Protein AF-A0A356ZBQ9-F1 (afdb_monomer_lite)

Sequence (126 aa):
EYMAAAKSANTLTAYRKDWQDFEQFCAVTGLDSLPATPDTLMAYLVALADTHKVSTLERRIASISQAHQAAGLDTPTGDMKVRVLMQGIRREKGTAPDCKAPAVTSDIKAMVSTLMDNLLGIRDRA

Foldseek 3Di:
DVVVVVDDPVLVVLLVVLLVVLCVVCVVVVHDLVVHALVSLLVVCVVCLVPDDLVSNVSSLVSSCVVQVVVVHHRNCVDPVNVVSSVVSCVVVVVDDPDPDDDDPDDPVPPVPPPPPPDDDDDDDD

Secondary structure (DSSP, 8-state):
-HHHHTS-HHHHHHHHHHHHHHHHHHHHHT--STTPPHHHHHHHHHHHHTTS-HHHHHHHHHHHHHHHHHTT---GGGSHHHHHHHHHHHHHHHHS-----------SSSSSSSSS----------

pLDDT: mean 79.57, std 23.45, range [35.22, 98.62]

Structure (mmCIF, N/CA/C/O backbone):
data_AF-A0A356ZBQ9-F1
#
_entry.id   AF-A0A356ZBQ9-F1
#
loop_
_atom_site.group_PDB
_atom_site.id
_atom_site.type_symbol
_atom_site.label_atom_id
_atom_site.label_alt_id
_atom_site.label_comp_id
_atom_site.label_asym_id
_atom_site.label_entity_id
_atom_site.label_seq_id
_atom_site.pdbx_PDB_ins_code
_atom_site.Cartn_x
_atom_site.Cartn_y
_atom_site.Cartn_z
_atom_site.occupancy
_atom_site.B_iso_or_equiv
_atom_site.auth_seq_id
_atom_site.auth_comp_id
_atom_site.auth_asym_id
_atom_site.auth_atom_id
_atom_site.pdbx_PDB_model_num
ATOM 1 N N . GLU A 1 1 ? -5.625 24.590 10.482 1.00 46.56 1 GLU A N 1
ATOM 2 C CA . GLU A 1 1 ? -4.987 25.140 9.261 1.00 46.56 1 GLU A CA 1
ATOM 3 C C . GLU A 1 1 ? -3.520 24.714 9.052 1.00 46.56 1 GLU A C 1
ATOM 5 O O . GLU A 1 1 ? -3.107 24.602 7.909 1.00 46.56 1 GLU A O 1
ATOM 10 N N . TYR A 1 2 ? -2.751 24.334 10.087 1.00 54.00 2 TYR A N 1
ATOM 11 C CA . TYR A 1 2 ? -1.349 23.881 9.925 1.00 54.00 2 TYR A CA 1
ATOM 12 C C . TYR A 1 2 ? -1.149 22.473 9.322 1.00 54.00 2 TYR A C 1
ATOM 14 O O . TYR A 1 2 ? -0.177 22.248 8.607 1.00 54.00 2 TYR A O 1
ATOM 22 N N . MET A 1 3 ? -2.064 21.521 9.552 1.00 54.34 3 MET A N 1
ATOM 23 C CA . MET A 1 3 ? -1.926 20.150 9.020 1.00 54.34 3 MET A CA 1
ATOM 24 C C . MET A 1 3 ? -2.043 20.075 7.489 1.00 54.34 3 MET A C 1
ATOM 26 O O . MET A 1 3 ? -1.383 19.250 6.864 1.00 54.34 3 MET A O 1
ATOM 30 N N . ALA A 1 4 ? -2.840 20.956 6.876 1.00 50.69 4 ALA A N 1
ATOM 31 C CA . ALA A 1 4 ? -2.964 21.046 5.421 1.00 50.69 4 ALA A CA 1
ATOM 32 C C . ALA A 1 4 ? -1.724 21.687 4.769 1.00 50.69 4 ALA A C 1
ATOM 34 O O . ALA A 1 4 ? -1.391 21.353 3.637 1.00 50.69 4 ALA A O 1
ATOM 35 N N . ALA A 1 5 ? -1.008 22.552 5.499 1.00 56.84 5 ALA A N 1
ATOM 36 C CA . ALA A 1 5 ? 0.241 23.173 5.054 1.00 56.84 5 ALA A CA 1
ATOM 37 C C . AL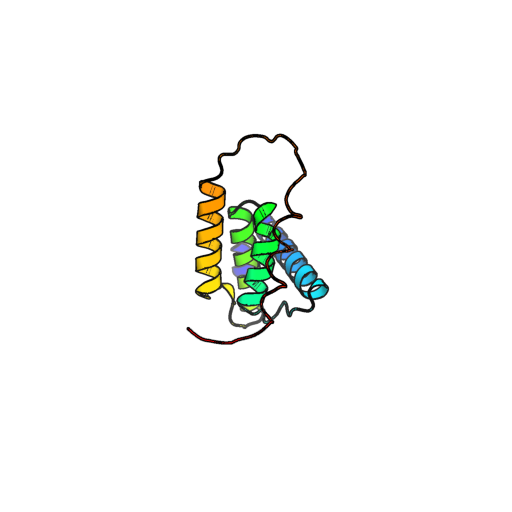A A 1 5 ? 1.466 22.245 5.180 1.00 56.84 5 ALA A C 1
ATOM 39 O O . ALA A 1 5 ? 2.515 22.528 4.608 1.00 56.84 5 ALA A O 1
ATOM 40 N N . ALA A 1 6 ? 1.343 21.123 5.900 1.00 62.94 6 ALA A N 1
ATOM 41 C CA . ALA A 1 6 ? 2.441 20.179 6.113 1.00 62.94 6 ALA A CA 1
ATOM 42 C C . ALA A 1 6 ? 2.813 19.370 4.855 1.00 62.94 6 ALA A C 1
ATOM 44 O O . ALA A 1 6 ? 3.881 18.759 4.812 1.00 62.94 6 ALA A O 1
ATOM 45 N N . LYS A 1 7 ? 1.945 19.329 3.832 1.00 67.19 7 LYS A N 1
ATOM 46 C CA . LYS A 1 7 ? 2.181 18.587 2.586 1.00 67.19 7 LYS A CA 1
ATOM 47 C C . LYS A 1 7 ? 1.830 19.427 1.366 1.00 67.19 7 LYS A C 1
ATOM 49 O O . LYS A 1 7 ? 0.843 20.154 1.362 1.00 67.19 7 LYS A O 1
ATOM 54 N N . SER A 1 8 ? 2.615 19.278 0.299 1.00 80.75 8 SER A N 1
ATOM 55 C CA . SER A 1 8 ? 2.325 19.953 -0.968 1.00 80.75 8 SER A CA 1
ATOM 56 C C . SER A 1 8 ? 1.000 19.462 -1.571 1.00 80.75 8 SER A C 1
ATOM 58 O O . SER A 1 8 ? 0.639 18.288 -1.431 1.00 80.75 8 SER A O 1
ATOM 60 N N . ALA A 1 9 ? 0.302 20.329 -2.310 1.00 78.25 9 ALA A N 1
ATOM 61 C CA . ALA A 1 9 ? -0.928 19.965 -3.021 1.00 78.25 9 ALA A CA 1
ATOM 62 C C . ALA A 1 9 ? -0.720 18.786 -3.992 1.00 78.25 9 ALA A C 1
ATOM 64 O O . ALA A 1 9 ? -1.595 17.930 -4.153 1.00 78.25 9 ALA A O 1
ATOM 65 N N . ASN A 1 10 ? 0.471 18.700 -4.594 1.00 83.69 10 ASN A N 1
ATOM 66 C CA . ASN A 1 10 ? 0.840 17.594 -5.470 1.00 83.69 10 ASN A CA 1
ATOM 67 C C . ASN A 1 10 ? 0.959 16.271 -4.690 1.00 83.69 10 ASN A C 1
ATOM 69 O O . ASN A 1 10 ? 0.446 15.245 -5.128 1.00 83.69 10 ASN A O 1
ATOM 73 N N . THR A 1 11 ? 1.553 16.300 -3.492 1.00 82.69 11 THR A N 1
ATOM 74 C CA . THR A 1 11 ? 1.646 15.128 -2.605 1.00 82.69 11 THR A CA 1
ATOM 75 C C . THR A 1 11 ? 0.265 14.636 -2.179 1.00 82.69 11 THR A C 1
ATOM 77 O O . THR A 1 11 ? 0.002 13.441 -2.253 1.00 82.69 11 THR A O 1
ATOM 80 N N . LEU A 1 12 ? -0.643 15.538 -1.793 1.00 85.88 12 LEU A N 1
ATOM 81 C CA . LEU A 1 12 ? -2.013 15.167 -1.414 1.00 85.88 12 LEU A CA 1
ATOM 82 C C . LEU A 1 12 ? -2.787 14.548 -2.583 1.00 85.88 12 LEU A C 1
ATOM 84 O O . LEU A 1 12 ? -3.494 13.557 -2.413 1.00 85.88 12 LEU A O 1
ATOM 88 N N . THR A 1 13 ? -2.624 15.106 -3.784 1.00 89.44 13 THR A N 1
ATOM 89 C CA . THR A 1 13 ? -3.248 14.571 -5.000 1.00 89.44 13 THR A CA 1
ATOM 90 C C . THR A 1 13 ? -2.720 13.178 -5.325 1.00 89.44 13 THR A C 1
ATOM 92 O O . THR A 1 13 ? -3.500 12.283 -5.648 1.00 89.44 13 THR A O 1
ATOM 95 N N . ALA A 1 14 ? -1.406 12.977 -5.204 1.00 91.56 14 ALA A N 1
ATOM 96 C CA . ALA A 1 14 ? -0.778 11.680 -5.399 1.00 91.56 14 ALA A CA 1
ATOM 97 C C . ALA A 1 14 ? -1.301 10.648 -4.387 1.00 91.56 14 ALA A C 1
ATOM 99 O O . ALA A 1 14 ? -1.674 9.552 -4.784 1.00 91.56 14 ALA A O 1
ATOM 100 N N . TYR A 1 15 ? -1.427 11.028 -3.113 1.00 93.25 15 TYR A N 1
ATOM 101 C CA . TYR A 1 15 ? -1.921 10.137 -2.060 1.00 93.25 15 TYR A CA 1
ATOM 102 C C . TYR A 1 15 ? -3.377 9.735 -2.283 1.00 93.25 15 TYR A C 1
ATOM 104 O O . TYR A 1 15 ? -3.729 8.571 -2.117 1.00 93.25 15 TYR A O 1
ATOM 112 N N . ARG A 1 16 ? -4.220 10.679 -2.719 1.00 93.81 16 ARG A N 1
ATOM 113 C CA . ARG A 1 16 ? -5.613 10.386 -3.072 1.00 93.81 16 ARG A CA 1
ATOM 114 C C . ARG A 1 16 ? -5.704 9.384 -4.222 1.00 93.81 16 ARG A C 1
ATOM 116 O O . ARG A 1 16 ? -6.490 8.449 -4.138 1.00 93.81 16 ARG A O 1
ATOM 123 N N . LYS A 1 17 ? -4.903 9.569 -5.275 1.00 97.06 17 LYS A N 1
ATOM 124 C CA . LYS A 1 17 ? -4.859 8.633 -6.409 1.00 97.06 17 LYS A CA 1
ATOM 125 C C . LYS A 1 17 ? -4.358 7.256 -5.985 1.00 97.06 17 LYS A C 1
ATOM 127 O O . LYS A 1 17 ? -4.928 6.256 -6.400 1.00 97.06 17 LYS A O 1
ATOM 132 N N . ASP A 1 18 ? -3.324 7.210 -5.148 1.00 97.94 18 ASP A N 1
ATOM 133 C CA . ASP A 1 18 ? -2.801 5.949 -4.624 1.00 97.94 18 ASP A CA 1
ATOM 134 C C . ASP A 1 18 ? -3.861 5.195 -3.813 1.00 97.94 18 ASP A C 1
ATOM 136 O O . ASP A 1 18 ? -3.987 3.983 -3.954 1.00 97.94 18 ASP A O 1
ATOM 140 N N . TRP A 1 19 ? -4.620 5.916 -2.981 1.00 97.88 19 TRP A N 1
ATOM 141 C CA . TRP A 1 19 ? -5.696 5.341 -2.179 1.00 97.88 19 TRP A CA 1
ATOM 142 C C . TRP A 1 19 ? -6.827 4.785 -3.047 1.00 97.88 19 TRP A C 1
ATOM 144 O O . TRP A 1 19 ? -7.211 3.637 -2.868 1.00 97.88 19 TRP A O 1
ATOM 154 N N . GLN A 1 20 ? -7.288 5.549 -4.040 1.00 98.25 20 GLN A N 1
ATOM 155 C CA . GLN A 1 20 ? -8.332 5.103 -4.974 1.00 98.25 20 GLN A CA 1
ATOM 156 C C . GLN A 1 20 ? -7.931 3.836 -5.740 1.00 98.25 20 GLN A C 1
ATOM 158 O O . GLN A 1 20 ? -8.743 2.940 -5.949 1.00 98.25 20 GLN A O 1
ATOM 163 N N . ASP A 1 21 ? -6.670 3.751 -6.155 1.00 98.56 21 ASP A N 1
ATOM 164 C CA . ASP A 1 21 ? -6.121 2.574 -6.828 1.00 98.56 21 ASP A CA 1
ATOM 165 C C . ASP A 1 21 ? -6.092 1.348 -5.898 1.00 98.56 21 ASP A C 1
ATOM 167 O O . ASP A 1 21 ? -6.483 0.256 -6.309 1.00 98.56 21 ASP A O 1
ATOM 171 N N . PHE A 1 22 ? -5.726 1.535 -4.626 1.00 98.56 22 PHE A N 1
ATOM 172 C CA . PHE A 1 22 ? -5.787 0.474 -3.622 1.00 98.56 22 PHE A CA 1
ATOM 173 C C . PHE A 1 22 ? -7.226 0.022 -3.326 1.00 98.56 22 PHE A C 1
ATOM 175 O O . PHE A 1 22 ? -7.489 -1.179 -3.280 1.00 98.56 22 PHE A O 1
ATOM 182 N N . GLU A 1 23 ? -8.172 0.955 -3.182 1.00 98.50 23 GLU A N 1
ATOM 183 C CA . GLU A 1 23 ? -9.600 0.646 -3.022 1.00 98.50 23 GLU A CA 1
ATOM 184 C C . GLU A 1 23 ? -10.130 -0.162 -4.206 1.00 98.50 23 GLU A C 1
ATOM 186 O O . GLU A 1 23 ? -10.811 -1.170 -4.019 1.00 98.50 23 GLU A O 1
ATOM 191 N N . GLN A 1 24 ? -9.768 0.234 -5.427 1.00 98.62 24 GLN A N 1
ATOM 192 C CA . GLN A 1 24 ? -10.179 -0.462 -6.639 1.00 98.62 24 GLN A CA 1
ATOM 193 C C . GLN A 1 24 ? -9.606 -1.882 -6.715 1.00 98.62 24 GLN A C 1
ATOM 195 O O . GLN A 1 24 ? -10.319 -2.809 -7.111 1.00 98.62 24 GLN A O 1
ATOM 200 N N . PHE A 1 25 ? -8.339 -2.066 -6.333 1.00 98.38 25 PHE A N 1
ATOM 201 C CA . PHE A 1 25 ? -7.723 -3.388 -6.234 1.00 98.38 25 PHE A CA 1
ATOM 202 C C . PHE A 1 25 ? -8.465 -4.271 -5.224 1.00 98.38 25 PHE A C 1
ATOM 204 O O . PHE A 1 25 ? -8.817 -5.407 -5.542 1.00 98.38 25 PHE A O 1
ATOM 211 N N . CYS A 1 26 ? -8.744 -3.738 -4.034 1.00 98.06 26 CYS A N 1
ATOM 212 C CA . CYS A 1 26 ? -9.459 -4.452 -2.980 1.00 98.06 26 CYS A CA 1
ATOM 213 C C . CYS A 1 26 ? -10.866 -4.859 -3.443 1.00 98.06 26 CYS A C 1
ATOM 215 O O . CYS A 1 26 ? -11.232 -6.027 -3.347 1.00 98.06 26 CYS A O 1
ATOM 217 N N . ALA A 1 27 ? -11.604 -3.943 -4.075 1.00 97.94 27 ALA A N 1
ATOM 218 C CA . ALA A 1 27 ? -12.934 -4.220 -4.611 1.00 97.94 27 ALA A CA 1
ATOM 219 C C . ALA A 1 27 ? -12.935 -5.340 -5.670 1.00 97.94 27 ALA A C 1
ATOM 221 O O . ALA A 1 27 ? -13.807 -6.205 -5.652 1.00 97.94 27 ALA A O 1
ATOM 222 N N . VAL A 1 28 ? -11.952 -5.355 -6.579 1.00 97.88 28 VAL A N 1
ATOM 223 C CA . VAL A 1 28 ? -11.839 -6.386 -7.633 1.00 97.88 28 VAL A CA 1
ATOM 224 C C . VAL A 1 28 ? -11.409 -7.742 -7.076 1.00 97.88 28 VAL A C 1
ATOM 226 O O . VAL A 1 28 ? -11.787 -8.776 -7.620 1.00 97.88 28 VAL A O 1
ATOM 229 N N . THR A 1 29 ? -10.628 -7.750 -5.998 1.00 95.31 29 THR A N 1
ATOM 230 C CA . THR A 1 29 ? -10.116 -8.977 -5.366 1.00 95.31 29 THR A CA 1
ATOM 231 C C . THR A 1 29 ? -11.000 -9.493 -4.229 1.00 95.31 29 THR A C 1
ATOM 233 O O . THR A 1 29 ? -10.723 -10.563 -3.691 1.00 95.31 29 THR A O 1
ATOM 236 N N . GLY A 1 30 ? -12.074 -8.774 -3.883 1.00 96.25 30 GLY A N 1
ATOM 237 C CA . GLY A 1 30 ? -12.969 -9.129 -2.781 1.00 96.25 30 GLY A CA 1
ATOM 238 C C . GLY A 1 30 ? -12.326 -8.972 -1.401 1.00 96.25 30 GLY A C 1
ATOM 239 O O . GLY A 1 30 ? -12.657 -9.723 -0.487 1.00 96.25 30 GLY A O 1
ATOM 240 N N . LEU A 1 31 ? -11.382 -8.039 -1.262 1.00 96.56 31 LEU A N 1
ATOM 241 C CA . LEU A 1 31 ? -10.685 -7.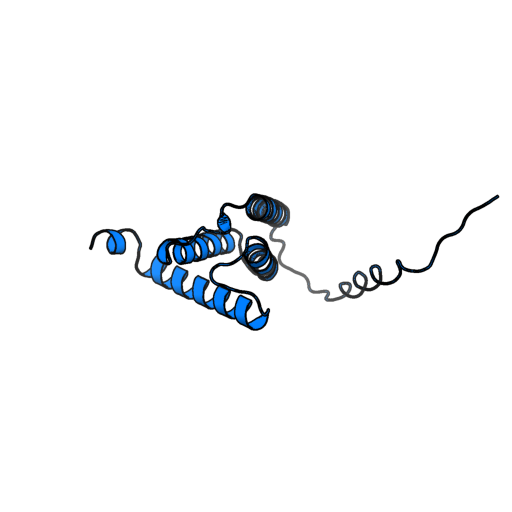730 -0.015 1.00 96.56 31 LEU A CA 1
ATOM 242 C C . LEU A 1 31 ? -11.175 -6.397 0.561 1.00 96.56 31 LEU A C 1
ATOM 244 O O . LEU A 1 31 ? -11.635 -5.523 -0.173 1.00 96.56 31 LEU A O 1
ATOM 248 N N . ASP A 1 32 ? -11.012 -6.214 1.869 1.00 97.38 32 ASP A N 1
ATOM 249 C CA . ASP A 1 32 ? -11.310 -4.945 2.531 1.00 97.38 32 ASP A CA 1
ATOM 250 C C . ASP A 1 32 ? -10.134 -3.970 2.410 1.00 97.38 32 ASP A C 1
ATOM 252 O O . ASP A 1 32 ? -8.995 -4.288 2.770 1.00 97.38 32 ASP A O 1
ATOM 256 N N . SER A 1 33 ? -10.410 -2.756 1.926 1.00 96.94 33 SER A N 1
ATOM 257 C CA . SER A 1 33 ? -9.424 -1.670 1.875 1.00 96.94 33 SER A CA 1
ATOM 258 C C . SER A 1 33 ? -9.266 -0.955 3.219 1.00 96.94 33 SER A C 1
ATOM 260 O O . SER A 1 33 ? -8.210 -0.375 3.480 1.00 96.94 33 SER A O 1
ATOM 262 N N . LEU A 1 34 ? -10.291 -0.988 4.078 1.00 97.25 34 LEU A N 1
ATOM 263 C CA . LEU A 1 34 ? -10.294 -0.318 5.375 1.00 97.25 34 LEU A CA 1
ATOM 264 C C . LEU A 1 34 ? -11.244 -1.017 6.376 1.00 97.25 34 LEU A C 1
ATOM 266 O O . LEU A 1 34 ? -12.457 -0.964 6.176 1.00 97.25 34 LEU A O 1
ATOM 270 N N . PRO A 1 35 ? -10.733 -1.605 7.476 1.00 97.19 35 PRO A N 1
ATOM 271 C CA . PRO A 1 35 ? -9.317 -1.837 7.760 1.00 97.19 35 PRO A CA 1
ATOM 272 C C . PRO A 1 35 ? -8.735 -2.906 6.825 1.00 97.19 35 PRO A C 1
ATOM 274 O O . PRO A 1 35 ? -9.252 -4.016 6.736 1.00 97.19 35 PRO A O 1
ATOM 277 N N . ALA A 1 36 ? -7.626 -2.593 6.159 1.00 97.62 36 ALA A N 1
ATOM 278 C CA . ALA A 1 36 ? -6.880 -3.584 5.399 1.00 97.62 36 ALA A CA 1
ATOM 279 C C . ALA A 1 36 ? -6.019 -4.447 6.327 1.00 97.62 36 ALA A C 1
ATOM 281 O O . ALA A 1 36 ? -5.402 -3.963 7.279 1.00 97.62 36 ALA A O 1
ATOM 282 N N . THR A 1 37 ? -5.911 -5.733 5.998 1.00 97.81 37 THR A N 1
ATOM 283 C CA . THR A 1 37 ? -4.974 -6.639 6.670 1.00 97.81 37 THR A CA 1
ATOM 284 C C . THR A 1 37 ? -3.551 -6.472 6.115 1.00 97.81 37 THR A C 1
ATOM 286 O O . THR A 1 37 ? -3.377 -6.014 4.977 1.00 97.81 37 THR A O 1
ATOM 289 N N . PRO A 1 38 ? -2.506 -6.881 6.860 1.00 97.75 38 PRO A N 1
ATOM 290 C CA . PRO A 1 38 ? -1.152 -6.968 6.314 1.00 97.75 38 PRO A CA 1
ATOM 291 C C . PRO A 1 38 ? -1.078 -7.812 5.037 1.00 97.75 38 PRO A C 1
ATOM 293 O O . PRO A 1 38 ? -0.384 -7.434 4.095 1.00 97.75 38 PRO A O 1
ATOM 296 N N . ASP A 1 39 ? -1.826 -8.916 4.971 1.00 96.81 39 ASP A N 1
ATOM 297 C CA . ASP A 1 39 ? -1.865 -9.799 3.804 1.00 96.81 39 ASP A CA 1
ATOM 298 C C . ASP A 1 39 ? -2.537 -9.123 2.587 1.00 96.81 39 ASP A C 1
ATOM 300 O O . ASP A 1 39 ? -2.016 -9.228 1.475 1.00 96.81 39 ASP A O 1
ATOM 304 N N . THR A 1 40 ? -3.591 -8.318 2.790 1.00 98.00 40 THR A N 1
ATOM 305 C CA . THR A 1 40 ? -4.200 -7.473 1.738 1.00 98.00 40 THR A CA 1
ATOM 306 C C . THR A 1 40 ? -3.188 -6.482 1.159 1.00 98.00 40 THR A C 1
ATOM 308 O O . THR A 1 40 ? -3.043 -6.363 -0.060 1.00 98.00 40 THR A O 1
ATOM 311 N N . LEU A 1 41 ? -2.450 -5.783 2.029 1.00 98.31 41 LEU A N 1
ATOM 312 C CA . LEU A 1 41 ? -1.424 -4.834 1.598 1.00 98.31 41 LEU A CA 1
ATOM 313 C C . LEU A 1 41 ? -0.296 -5.538 0.831 1.00 98.31 41 LEU A C 1
ATOM 315 O O . LEU A 1 41 ? 0.166 -5.028 -0.187 1.00 98.31 41 LEU A O 1
ATOM 319 N N . MET A 1 42 ? 0.147 -6.709 1.287 1.00 98.25 42 MET A N 1
ATOM 320 C CA . MET A 1 42 ? 1.174 -7.478 0.584 1.00 98.25 42 MET A CA 1
ATOM 321 C C . MET A 1 42 ? 0.719 -7.924 -0.804 1.00 98.25 42 MET A C 1
ATOM 323 O O . MET A 1 42 ? 1.473 -7.742 -1.757 1.00 98.25 42 MET A O 1
ATOM 327 N N . ALA A 1 43 ? -0.502 -8.453 -0.935 1.00 97.62 43 ALA A N 1
ATOM 328 C CA . ALA A 1 43 ? -1.054 -8.864 -2.227 1.00 97.62 43 ALA A CA 1
ATOM 329 C C . ALA A 1 43 ? -1.054 -7.701 -3.231 1.00 97.62 43 ALA A C 1
ATOM 331 O O . ALA A 1 43 ? -0.631 -7.854 -4.378 1.00 97.62 43 ALA A O 1
ATOM 332 N N . TYR A 1 44 ? -1.439 -6.514 -2.765 1.00 98.44 44 TYR A N 1
ATOM 333 C CA . TYR A 1 44 ? -1.398 -5.296 -3.560 1.00 98.44 44 TYR A CA 1
ATOM 334 C C . TYR A 1 44 ? 0.026 -4.895 -3.977 1.00 98.44 44 TYR A C 1
ATOM 336 O O . TYR A 1 44 ? 0.279 -4.597 -5.144 1.00 98.44 44 TYR A O 1
ATOM 344 N N . LEU A 1 45 ? 0.986 -4.917 -3.047 1.00 97.75 45 LEU A N 1
ATOM 345 C CA . LEU A 1 45 ? 2.379 -4.567 -3.344 1.00 97.75 45 LEU A CA 1
ATOM 346 C C . LEU A 1 45 ? 3.028 -5.546 -4.325 1.00 97.75 45 LEU A C 1
ATOM 348 O O . LEU A 1 45 ? 3.777 -5.105 -5.193 1.00 97.75 45 LEU A O 1
ATOM 352 N N . VAL A 1 46 ? 2.721 -6.841 -4.212 1.00 96.69 46 VAL A N 1
ATOM 353 C CA . VAL A 1 46 ? 3.176 -7.872 -5.156 1.00 96.69 46 VAL A CA 1
ATOM 354 C C . VAL A 1 46 ? 2.606 -7.611 -6.548 1.00 96.69 46 VAL A C 1
ATOM 356 O O . VAL A 1 46 ? 3.369 -7.581 -7.507 1.00 96.69 46 VAL A O 1
ATOM 359 N N . ALA A 1 47 ? 1.305 -7.324 -6.668 1.00 96.75 47 ALA A N 1
ATOM 360 C CA . ALA A 1 47 ? 0.670 -7.038 -7.960 1.00 96.75 47 ALA A CA 1
ATOM 361 C C . ALA A 1 47 ? 1.281 -5.822 -8.686 1.00 96.75 47 ALA A C 1
ATOM 363 O O . ALA A 1 47 ? 1.267 -5.743 -9.915 1.00 96.75 47 ALA A O 1
ATOM 364 N N . LEU A 1 48 ? 1.831 -4.867 -7.933 1.00 95.88 48 LEU A N 1
ATOM 365 C CA . LEU A 1 48 ? 2.495 -3.687 -8.483 1.00 95.88 48 LEU A CA 1
ATOM 366 C C . LEU A 1 48 ? 4.008 -3.851 -8.649 1.00 95.88 48 LEU A C 1
ATOM 368 O O . LEU A 1 48 ? 4.624 -3.018 -9.322 1.00 95.88 48 LEU A O 1
ATOM 372 N N . ALA A 1 49 ? 4.610 -4.871 -8.032 1.00 93.94 49 ALA A N 1
ATOM 373 C CA . ALA A 1 49 ? 6.055 -4.998 -7.926 1.00 93.94 49 ALA A CA 1
ATOM 374 C C . ALA A 1 49 ? 6.706 -5.011 -9.308 1.00 93.94 49 ALA A C 1
ATOM 376 O O . ALA A 1 49 ? 7.596 -4.206 -9.534 1.00 93.94 49 ALA A O 1
ATOM 377 N N . ASP A 1 50 ? 6.229 -5.794 -10.270 1.00 89.44 50 ASP A N 1
ATOM 378 C CA . ASP A 1 50 ? 6.859 -5.881 -11.597 1.00 89.44 50 ASP A CA 1
ATOM 379 C C . ASP A 1 50 ? 6.809 -4.571 -12.394 1.00 89.44 50 ASP A C 1
ATOM 381 O O . ASP A 1 50 ? 7.757 -4.214 -13.093 1.00 89.44 50 ASP A O 1
ATOM 385 N N . THR A 1 51 ? 5.731 -3.803 -12.249 1.00 93.12 51 THR A N 1
ATOM 386 C CA . THR A 1 51 ? 5.445 -2.646 -13.112 1.00 93.12 51 THR A CA 1
ATOM 387 C C . THR A 1 51 ? 5.874 -1.308 -12.516 1.00 93.12 51 THR A C 1
ATOM 389 O O . THR A 1 51 ? 6.012 -0.322 -13.242 1.00 93.12 51 THR A O 1
ATOM 392 N N . HIS A 1 52 ? 6.108 -1.245 -11.203 1.00 94.50 52 HIS A N 1
ATOM 393 C CA . HIS A 1 52 ? 6.403 0.002 -10.504 1.00 94.50 52 HIS A CA 1
ATOM 394 C C . HIS A 1 52 ? 7.815 0.039 -9.910 1.00 94.50 52 HIS A C 1
ATOM 396 O O . HIS A 1 52 ? 8.436 -0.967 -9.560 1.00 94.50 52 HIS A O 1
ATOM 402 N N . LYS A 1 53 ? 8.345 1.259 -9.771 1.00 95.12 53 LYS A N 1
ATOM 403 C CA . LYS A 1 53 ? 9.598 1.510 -9.049 1.00 95.12 53 LYS A CA 1
ATOM 404 C C . LYS A 1 53 ? 9.375 1.356 -7.545 1.00 95.12 53 LYS A C 1
ATOM 406 O O . LYS A 1 53 ? 8.310 1.716 -7.045 1.00 95.12 53 LYS A O 1
ATOM 411 N N . VAL A 1 54 ? 10.417 0.947 -6.815 1.00 95.56 54 VAL A N 1
ATOM 412 C CA . VAL A 1 54 ? 10.399 0.833 -5.339 1.00 95.56 54 VAL A CA 1
ATOM 413 C C . VAL A 1 54 ? 9.872 2.109 -4.678 1.00 95.56 54 VAL A C 1
ATOM 415 O O . VAL A 1 54 ? 8.990 2.037 -3.830 1.00 95.56 54 VAL A O 1
ATOM 418 N N . SER A 1 55 ? 10.332 3.280 -5.124 1.00 95.06 55 SER A N 1
ATOM 419 C CA . SER A 1 55 ? 9.893 4.576 -4.589 1.00 95.06 55 SER A CA 1
ATOM 420 C C . SER A 1 55 ? 8.394 4.841 -4.768 1.00 95.06 55 SER A C 1
ATOM 422 O O . SER A 1 55 ? 7.787 5.569 -3.985 1.00 95.06 55 SER A O 1
ATOM 424 N N . THR A 1 56 ? 7.767 4.245 -5.786 1.00 95.56 56 THR A N 1
ATOM 425 C CA . THR A 1 56 ? 6.313 4.338 -5.967 1.00 95.56 56 THR A CA 1
ATOM 426 C C . THR A 1 56 ? 5.578 3.442 -4.981 1.00 95.56 56 THR A C 1
ATOM 428 O O . THR A 1 56 ? 4.589 3.882 -4.401 1.00 95.56 56 THR A O 1
ATOM 431 N N . LEU A 1 57 ? 6.084 2.231 -4.736 1.00 97.19 57 LEU A N 1
ATOM 432 C CA . LEU A 1 57 ? 5.526 1.327 -3.729 1.00 97.19 57 LEU A CA 1
ATOM 433 C C . LEU A 1 57 ? 5.609 1.943 -2.328 1.00 97.19 57 LEU A C 1
ATOM 435 O O . LEU A 1 57 ? 4.618 1.962 -1.608 1.00 97.19 57 LEU A O 1
ATOM 439 N N . GLU A 1 58 ? 6.749 2.535 -1.965 1.00 96.69 58 GLU A N 1
ATOM 440 C CA . GLU A 1 58 ? 6.923 3.230 -0.681 1.00 96.69 58 GLU A CA 1
ATOM 441 C C . GLU A 1 58 ? 5.937 4.388 -0.505 1.00 96.69 58 GLU A C 1
ATOM 443 O O . GLU A 1 58 ? 5.342 4.548 0.563 1.00 96.69 58 GLU A O 1
ATOM 448 N N . ARG A 1 59 ? 5.717 5.177 -1.564 1.00 96.44 59 ARG A N 1
ATOM 449 C CA . ARG A 1 59 ? 4.721 6.250 -1.547 1.00 96.44 59 ARG A CA 1
ATOM 450 C C . ARG A 1 59 ? 3.306 5.698 -1.362 1.00 96.44 59 ARG A C 1
ATOM 452 O O . ARG A 1 59 ? 2.585 6.217 -0.518 1.00 96.44 59 ARG A O 1
ATOM 459 N N . ARG A 1 60 ? 2.934 4.628 -2.072 1.00 98.00 60 ARG A N 1
ATOM 460 C CA . ARG A 1 60 ? 1.627 3.966 -1.913 1.00 98.00 60 ARG A CA 1
ATOM 461 C C . ARG A 1 60 ? 1.431 3.415 -0.492 1.00 98.00 60 ARG A C 1
ATOM 463 O O . ARG A 1 60 ? 0.372 3.630 0.088 1.00 98.00 60 ARG A O 1
ATOM 470 N N . ILE A 1 61 ? 2.461 2.813 0.115 1.00 98.06 61 ILE A N 1
ATOM 471 C CA . ILE A 1 61 ? 2.448 2.393 1.532 1.00 98.06 61 ILE A CA 1
ATOM 472 C C . ILE A 1 61 ? 2.158 3.592 2.444 1.00 98.06 61 ILE A C 1
ATOM 474 O O . ILE A 1 61 ? 1.300 3.512 3.322 1.00 98.06 61 ILE A O 1
ATOM 478 N N . ALA A 1 62 ? 2.833 4.725 2.229 1.00 96.44 62 ALA A N 1
ATOM 479 C CA . ALA A 1 62 ? 2.595 5.931 3.019 1.00 96.44 62 ALA A CA 1
ATOM 480 C C . ALA A 1 62 ? 1.165 6.479 2.848 1.00 96.44 62 ALA A C 1
ATOM 482 O O . ALA A 1 62 ? 0.572 6.937 3.826 1.00 96.44 62 ALA A O 1
ATOM 483 N N . SER A 1 63 ? 0.607 6.414 1.636 1.00 96.88 63 SER A N 1
ATOM 484 C CA . SER A 1 63 ? -0.778 6.798 1.339 1.00 96.88 63 SER A CA 1
ATOM 485 C C . SER A 1 63 ? -1.785 5.915 2.086 1.00 96.88 63 SER A C 1
ATOM 487 O O . SER A 1 63 ? -2.681 6.440 2.743 1.00 96.88 63 SER A O 1
ATOM 489 N N . ILE A 1 64 ? -1.587 4.592 2.078 1.00 97.81 64 ILE A N 1
ATOM 490 C CA . ILE A 1 64 ? -2.442 3.619 2.785 1.00 97.81 64 ILE A CA 1
ATOM 491 C C . ILE A 1 64 ? -2.358 3.805 4.302 1.00 97.81 64 ILE A C 1
ATOM 493 O O . ILE A 1 64 ? -3.385 3.811 4.982 1.00 97.81 64 ILE A O 1
ATOM 497 N N . SER A 1 65 ? -1.151 4.019 4.832 1.00 97.38 65 SER A N 1
ATOM 498 C CA . SER A 1 65 ? -0.952 4.306 6.256 1.00 97.38 65 SER A CA 1
ATOM 499 C C . SER A 1 65 ? -1.685 5.576 6.680 1.00 97.38 65 SER A C 1
ATOM 501 O O . SER A 1 65 ? -2.396 5.581 7.681 1.00 97.38 65 SER A O 1
ATOM 503 N N . GLN A 1 66 ? -1.578 6.640 5.875 1.00 95.00 66 GLN A N 1
ATOM 504 C CA . GLN A 1 66 ? -2.279 7.892 6.141 1.00 95.00 66 GLN A CA 1
ATOM 505 C C . GLN A 1 66 ? -3.803 7.722 6.106 1.00 95.00 66 GLN A C 1
ATOM 507 O O . GLN A 1 66 ? -4.478 8.329 6.932 1.00 95.00 66 GLN A O 1
ATOM 512 N N . ALA A 1 67 ? -4.346 6.912 5.195 1.00 96.25 67 ALA A N 1
ATOM 513 C CA . ALA A 1 67 ? -5.782 6.648 5.139 1.00 96.25 67 ALA A CA 1
ATOM 514 C C . ALA A 1 67 ? -6.290 5.934 6.406 1.00 96.25 67 ALA A C 1
ATOM 516 O O . ALA A 1 67 ? -7.274 6.374 6.994 1.00 96.25 67 ALA A O 1
ATOM 517 N N . HIS A 1 68 ? -5.573 4.909 6.884 1.00 97.75 68 HIS A N 1
ATOM 518 C CA . HIS A 1 68 ? -5.915 4.208 8.130 1.00 97.75 68 HIS A CA 1
ATOM 519 C C . HIS A 1 68 ? -5.844 5.143 9.340 1.00 97.75 68 HIS A C 1
ATOM 521 O O . HIS A 1 68 ? -6.799 5.247 10.106 1.00 97.75 68 HIS A O 1
ATOM 527 N N . GLN A 1 69 ? -4.754 5.905 9.457 1.00 95.88 69 GLN A N 1
ATOM 528 C CA . GLN A 1 69 ? -4.578 6.873 10.539 1.00 95.88 69 GLN A CA 1
ATOM 529 C C . GLN A 1 69 ? -5.654 7.967 10.523 1.00 95.88 69 GLN A C 1
ATOM 531 O O . GLN A 1 69 ? -6.155 8.348 11.578 1.00 95.88 69 GLN A O 1
ATOM 536 N N . ALA A 1 70 ? -6.039 8.459 9.341 1.00 93.00 70 ALA A N 1
ATOM 537 C CA . ALA A 1 70 ? -7.107 9.447 9.197 1.00 93.00 70 ALA A CA 1
ATOM 538 C C . ALA A 1 70 ? -8.486 8.893 9.596 1.00 93.00 70 ALA A C 1
ATOM 540 O O . ALA A 1 70 ? -9.334 9.656 10.050 1.00 93.00 70 ALA A O 1
ATOM 541 N N . ALA A 1 71 ? -8.690 7.580 9.467 1.00 94.75 71 ALA A N 1
ATOM 542 C CA . ALA A 1 71 ? -9.880 6.877 9.940 1.00 94.75 71 ALA A CA 1
ATOM 543 C C . ALA A 1 71 ? -9.811 6.473 11.428 1.00 94.75 71 ALA A C 1
ATOM 545 O O . ALA A 1 71 ? -10.757 5.880 11.938 1.00 94.75 71 ALA A O 1
ATOM 546 N N . GLY A 1 72 ? -8.712 6.778 12.132 1.00 96.12 72 GLY A N 1
ATOM 547 C CA . GLY A 1 72 ? -8.510 6.375 13.527 1.00 96.12 72 GLY A CA 1
ATOM 548 C C . GLY A 1 72 ? -8.236 4.878 13.708 1.00 96.12 72 GLY A C 1
ATOM 549 O O . GLY A 1 72 ? -8.477 4.343 14.786 1.00 96.12 72 GLY A O 1
ATOM 550 N N . LEU A 1 73 ? -7.760 4.207 12.658 1.00 96.50 73 LEU A N 1
ATOM 551 C CA . LEU A 1 73 ? -7.492 2.772 12.628 1.00 96.50 73 LEU A CA 1
ATOM 552 C C . LEU A 1 73 ? -5.989 2.482 12.649 1.00 96.50 73 LEU A C 1
ATOM 554 O O . LEU A 1 73 ? -5.171 3.275 12.167 1.00 96.50 73 LEU A O 1
ATOM 558 N N . ASP A 1 74 ? -5.637 1.302 13.155 1.00 95.12 74 ASP A N 1
ATOM 559 C CA . ASP A 1 74 ? -4.278 0.782 13.055 1.00 95.12 74 ASP A CA 1
ATOM 560 C C . ASP A 1 74 ? -3.891 0.544 11.595 1.00 95.12 74 ASP A C 1
ATOM 562 O O . ASP A 1 74 ? -4.687 0.106 10.763 1.00 95.12 74 ASP A O 1
ATOM 566 N N . THR A 1 75 ? -2.634 0.842 11.278 1.00 95.44 75 THR A N 1
ATOM 567 C CA . THR A 1 75 ? -2.115 0.707 9.919 1.00 95.44 75 THR A CA 1
ATOM 568 C C . THR A 1 75 ? -1.471 -0.667 9.696 1.00 95.44 75 THR A C 1
ATOM 570 O O . THR A 1 75 ? -0.587 -1.057 10.468 1.00 95.44 75 THR A O 1
ATOM 573 N N . PRO A 1 76 ? -1.791 -1.378 8.594 1.00 94.50 76 PRO A N 1
ATOM 574 C CA . PRO A 1 76 ? -1.151 -2.655 8.268 1.00 94.50 76 PRO A CA 1
ATOM 575 C C . PRO A 1 76 ? 0.321 -2.492 7.862 1.00 94.50 76 PRO A C 1
ATOM 577 O O . PRO A 1 76 ? 1.070 -3.464 7.803 1.00 94.50 76 PRO A O 1
ATOM 580 N N . THR A 1 77 ? 0.778 -1.263 7.590 1.00 94.12 77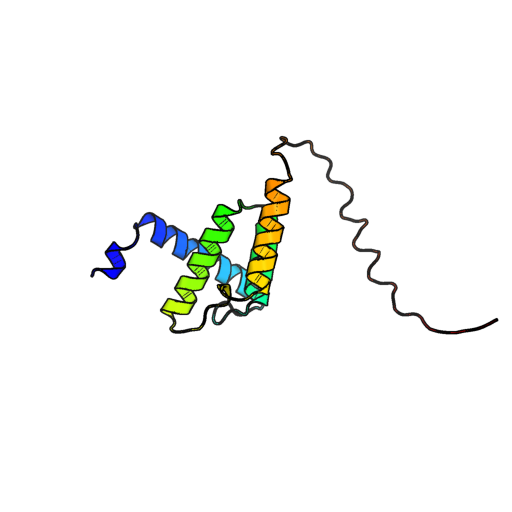 THR A N 1
ATOM 581 C CA . THR A 1 77 ? 2.124 -1.000 7.057 1.00 94.12 77 THR A CA 1
ATOM 582 C C . THR A 1 77 ? 3.246 -1.283 8.054 1.00 94.12 77 THR A C 1
ATOM 584 O O . THR A 1 77 ? 4.410 -1.383 7.668 1.00 94.12 77 THR A O 1
ATOM 587 N N . GLY A 1 78 ? 2.920 -1.333 9.350 1.00 90.50 78 GLY A N 1
ATOM 588 C CA . GLY A 1 78 ? 3.886 -1.594 10.417 1.00 90.50 78 GLY A CA 1
ATOM 589 C C . GLY A 1 78 ? 4.300 -3.061 10.534 1.00 90.50 78 GLY A C 1
ATOM 590 O O . GLY A 1 78 ? 5.343 -3.328 11.134 1.00 90.50 78 GLY A O 1
ATOM 591 N N . ASP A 1 79 ? 3.520 -3.973 9.951 1.00 96.94 79 ASP A N 1
ATOM 592 C CA . ASP A 1 79 ? 3.673 -5.418 10.098 1.00 96.94 79 ASP A CA 1
ATOM 593 C C . ASP A 1 79 ? 5.019 -5.935 9.556 1.00 96.94 79 ASP A C 1
ATOM 595 O O . ASP A 1 79 ? 5.551 -5.457 8.547 1.00 96.94 79 ASP A O 1
ATOM 599 N N . MET A 1 80 ? 5.586 -6.938 10.235 1.00 95.12 80 MET A N 1
ATOM 600 C CA . MET A 1 80 ? 6.870 -7.532 9.862 1.00 95.12 80 MET A CA 1
ATOM 601 C C . MET A 1 80 ? 6.841 -8.133 8.453 1.00 95.12 80 MET A C 1
ATOM 603 O O . MET A 1 80 ? 7.806 -7.961 7.705 1.00 95.12 80 MET A O 1
ATOM 607 N N . LY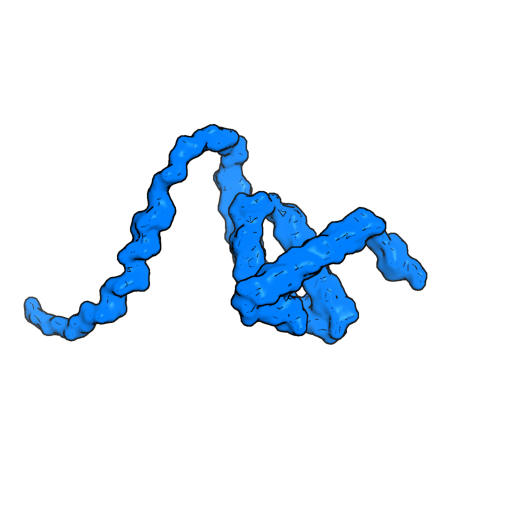S A 1 81 ? 5.748 -8.794 8.058 1.00 93.88 81 LYS A N 1
ATOM 608 C CA . LYS A 1 81 ? 5.635 -9.425 6.739 1.00 93.88 81 LYS A CA 1
ATOM 609 C C . LYS A 1 81 ? 5.742 -8.386 5.619 1.00 93.88 81 LYS A C 1
ATOM 611 O O . LYS A 1 81 ? 6.488 -8.586 4.662 1.00 93.88 81 LYS A O 1
ATOM 616 N N . VAL A 1 82 ? 5.095 -7.228 5.786 1.00 95.88 82 VAL A N 1
ATOM 617 C CA . VAL A 1 82 ? 5.152 -6.107 4.828 1.00 95.88 82 VAL A CA 1
ATOM 618 C C . VAL A 1 82 ? 6.582 -5.574 4.695 1.00 95.88 82 VAL A C 1
ATOM 620 O O . VAL A 1 82 ? 7.060 -5.316 3.587 1.00 95.88 82 VAL A O 1
ATOM 623 N N . ARG A 1 83 ? 7.308 -5.452 5.814 1.00 96.00 83 ARG A N 1
ATOM 624 C CA . ARG A 1 83 ? 8.715 -5.014 5.815 1.00 96.00 83 ARG A CA 1
ATOM 625 C C . ARG A 1 83 ? 9.628 -6.012 5.107 1.00 96.00 83 ARG A C 1
ATOM 627 O O . ARG A 1 83 ? 10.473 -5.600 4.311 1.00 96.00 83 ARG A O 1
ATOM 634 N N . VAL A 1 84 ? 9.455 -7.305 5.383 1.00 96.19 84 VAL A N 1
ATOM 635 C CA . VAL A 1 84 ? 10.225 -8.388 4.750 1.00 96.19 84 VAL A CA 1
ATOM 636 C C . VAL A 1 84 ? 9.969 -8.421 3.243 1.00 96.19 84 VAL A C 1
ATOM 638 O O . VAL A 1 84 ? 10.930 -8.460 2.473 1.00 96.19 84 VAL A O 1
ATOM 641 N N . LEU A 1 85 ? 8.710 -8.301 2.812 1.00 96.44 85 LEU A N 1
ATOM 642 C CA . LEU A 1 85 ? 8.348 -8.213 1.397 1.00 96.44 85 LEU A CA 1
ATOM 643 C C . LEU A 1 85 ? 9.054 -7.038 0.707 1.00 96.44 85 LEU A C 1
ATOM 645 O O . LEU A 1 85 ? 9.727 -7.225 -0.306 1.00 96.44 85 LEU A O 1
ATOM 649 N N . MET A 1 86 ? 8.968 -5.832 1.276 1.00 97.31 86 MET A N 1
ATOM 650 C CA . MET A 1 86 ? 9.628 -4.654 0.702 1.00 97.31 86 MET A CA 1
ATOM 651 C C . MET A 1 86 ? 11.153 -4.791 0.657 1.00 97.31 86 MET A C 1
ATOM 653 O O . MET A 1 86 ? 11.787 -4.279 -0.266 1.00 97.31 86 MET A O 1
ATOM 657 N N . GLN A 1 87 ? 11.757 -5.488 1.623 1.00 95.25 87 GLN A N 1
ATOM 658 C CA . GLN A 1 87 ? 13.182 -5.808 1.585 1.00 95.25 87 GLN A CA 1
ATOM 659 C C . GLN A 1 87 ? 13.514 -6.753 0.418 1.00 95.25 87 GLN A C 1
ATOM 661 O O . GLN A 1 87 ? 14.515 -6.532 -0.264 1.00 95.25 87 GLN A O 1
ATOM 666 N N . GLY A 1 88 ? 12.675 -7.761 0.166 1.00 95.12 88 GLY A N 1
ATOM 667 C CA . GLY A 1 88 ? 12.789 -8.652 -0.992 1.00 95.12 88 GLY A CA 1
ATOM 668 C C . GLY A 1 88 ? 12.709 -7.893 -2.316 1.00 95.12 88 GLY A C 1
ATOM 669 O O . GLY A 1 88 ? 13.650 -7.950 -3.105 1.00 95.12 88 GLY A O 1
ATOM 670 N N . ILE A 1 89 ? 11.661 -7.081 -2.497 1.00 94.69 89 ILE A N 1
ATOM 671 C CA . ILE A 1 89 ? 11.447 -6.274 -3.713 1.00 94.69 89 ILE A CA 1
ATOM 672 C C . ILE A 1 89 ? 12.647 -5.353 -3.993 1.00 94.69 89 ILE A C 1
ATOM 674 O O . ILE A 1 89 ? 13.077 -5.209 -5.137 1.00 94.69 89 ILE A O 1
ATOM 678 N N . ARG A 1 90 ? 13.221 -4.729 -2.954 1.00 94.38 90 ARG A N 1
ATOM 679 C CA . ARG A 1 90 ? 14.417 -3.877 -3.089 1.00 94.38 90 ARG A CA 1
ATOM 680 C C . ARG A 1 90 ? 15.635 -4.649 -3.570 1.00 94.38 90 ARG A C 1
ATOM 682 O O . ARG A 1 90 ? 16.378 -4.125 -4.394 1.00 94.38 90 ARG A O 1
ATOM 689 N N . ARG A 1 91 ? 15.859 -5.854 -3.037 1.00 91.12 91 ARG A N 1
ATOM 690 C CA . ARG A 1 91 ? 16.987 -6.697 -3.448 1.00 91.12 91 ARG A CA 1
ATOM 691 C C . ARG A 1 91 ? 16.825 -7.114 -4.899 1.00 91.12 91 ARG A C 1
ATOM 693 O O . ARG A 1 91 ? 17.723 -6.867 -5.684 1.00 91.12 91 ARG A O 1
ATOM 700 N N . GLU A 1 92 ? 15.665 -7.640 -5.266 1.00 88.88 92 GLU A N 1
ATOM 701 C CA . GLU A 1 92 ? 15.408 -8.106 -6.628 1.00 88.88 92 GLU A CA 1
ATOM 702 C C . GLU A 1 92 ? 15.560 -6.982 -7.663 1.00 88.88 92 GLU A C 1
ATOM 704 O O . GLU A 1 92 ? 16.335 -7.108 -8.609 1.00 88.88 92 GLU A O 1
ATOM 709 N N . LYS A 1 93 ? 14.926 -5.825 -7.432 1.00 86.31 93 LYS A N 1
ATOM 710 C CA . LYS A 1 93 ? 15.022 -4.670 -8.343 1.00 86.31 93 LYS A CA 1
ATOM 711 C C . LYS A 1 93 ? 16.374 -3.962 -8.323 1.00 86.31 93 LYS A C 1
ATOM 713 O O . LYS A 1 93 ? 16.711 -3.297 -9.292 1.00 86.31 93 LYS A O 1
ATOM 718 N N . GLY A 1 94 ? 17.115 -4.042 -7.220 1.00 71.25 94 GLY A N 1
ATOM 719 C CA . GLY A 1 94 ? 18.479 -3.516 -7.133 1.00 71.25 94 GLY A CA 1
ATOM 720 C C . GLY A 1 94 ? 19.513 -4.444 -7.774 1.00 71.25 94 GLY A C 1
ATOM 721 O O . GLY A 1 94 ? 20.553 -3.976 -8.228 1.00 71.25 94 GLY A O 1
ATOM 722 N N . THR A 1 95 ? 19.229 -5.748 -7.817 1.00 60.97 95 THR A N 1
ATOM 723 C CA . THR A 1 95 ? 20.073 -6.771 -8.442 1.00 60.97 95 THR A CA 1
ATOM 724 C C . THR A 1 95 ? 19.788 -6.932 -9.933 1.00 60.97 95 THR A C 1
ATOM 726 O O . THR A 1 95 ? 20.698 -7.322 -10.654 1.00 60.97 95 THR A O 1
ATOM 729 N N . ALA A 1 96 ? 18.587 -6.607 -10.417 1.00 58.25 96 ALA A N 1
ATOM 730 C CA . ALA A 1 96 ? 18.300 -6.522 -11.845 1.00 58.25 96 ALA A CA 1
ATOM 731 C C . ALA A 1 96 ? 18.917 -5.231 -12.430 1.00 58.25 96 ALA A C 1
ATOM 733 O O . ALA A 1 96 ? 18.376 -4.147 -12.195 1.00 58.25 96 ALA A O 1
ATOM 734 N N . PRO A 1 97 ? 20.040 -5.281 -13.178 1.00 46.25 97 PRO A N 1
ATOM 735 C CA . PRO A 1 97 ? 20.470 -4.120 -13.945 1.00 46.25 97 PRO A CA 1
ATOM 736 C C . PRO A 1 97 ? 19.385 -3.773 -14.971 1.00 46.25 97 PRO A C 1
ATOM 738 O O . PRO A 1 97 ? 18.787 -4.665 -15.573 1.00 46.25 97 PRO A O 1
ATOM 741 N N . ASP A 1 98 ? 19.143 -2.475 -15.173 1.00 50.16 98 ASP A N 1
ATOM 742 C CA . ASP A 1 98 ? 18.276 -1.915 -16.220 1.00 50.16 98 ASP A CA 1
ATOM 743 C C . ASP A 1 98 ? 18.898 -2.196 -17.603 1.00 50.16 98 ASP A C 1
ATOM 745 O O . ASP A 1 98 ? 19.432 -1.325 -18.290 1.00 50.16 98 ASP A O 1
ATOM 749 N N . CYS A 1 99 ? 18.924 -3.466 -17.996 1.00 39.91 99 CYS A N 1
ATOM 750 C CA . CYS A 1 99 ? 19.244 -3.883 -19.344 1.00 39.91 99 CYS A CA 1
ATOM 751 C C . CYS A 1 99 ? 17.951 -3.791 -20.149 1.00 39.91 99 CYS A C 1
ATOM 753 O O . CYS A 1 99 ? 17.027 -4.586 -19.989 1.00 39.91 99 CYS A O 1
ATOM 755 N N . LYS A 1 100 ? 17.897 -2.772 -21.007 1.00 42.88 100 LYS A N 1
ATOM 756 C CA . LYS A 1 100 ? 16.861 -2.580 -22.023 1.00 42.88 100 LYS A CA 1
ATOM 757 C C . LYS A 1 100 ? 16.591 -3.911 -22.750 1.00 42.88 100 LYS A C 1
ATOM 759 O O . LYS A 1 100 ? 17.528 -4.576 -23.181 1.00 42.88 100 LYS A O 1
ATOM 764 N N . ALA A 1 101 ? 15.310 -4.267 -22.829 1.00 40.16 101 ALA A N 1
ATOM 765 C CA . ALA A 1 101 ? 14.759 -5.565 -23.227 1.00 40.16 101 ALA A CA 1
ATOM 766 C C . ALA A 1 101 ? 15.358 -6.209 -24.495 1.00 40.16 101 ALA A C 1
ATOM 768 O O . ALA A 1 101 ? 15.714 -5.512 -25.447 1.00 40.16 101 ALA A O 1
ATOM 769 N N . PRO A 1 102 ? 15.243 -7.544 -24.594 1.00 35.22 102 PRO A N 1
ATOM 770 C CA . PRO A 1 102 ? 14.596 -8.110 -25.769 1.00 35.22 102 PRO A CA 1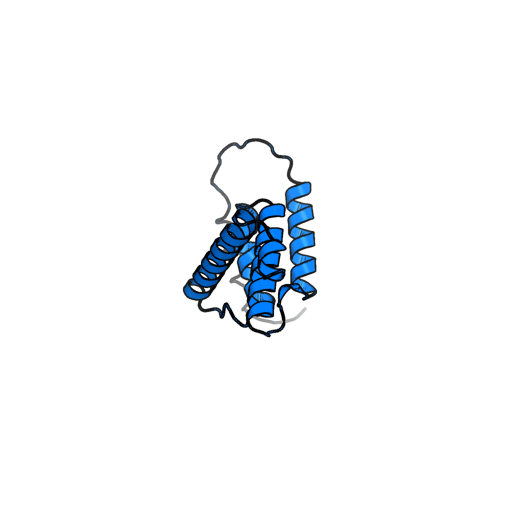
ATOM 771 C C . PRO A 1 102 ? 13.412 -9.007 -25.397 1.00 35.22 102 PRO A C 1
ATOM 773 O O . PRO A 1 102 ? 13.427 -9.766 -24.431 1.00 35.22 102 PRO A O 1
ATOM 776 N N . ALA A 1 103 ? 12.370 -8.886 -26.211 1.00 46.25 103 ALA A N 1
ATOM 777 C CA . ALA A 1 103 ? 11.204 -9.744 -26.219 1.00 46.25 103 ALA A CA 1
ATOM 778 C C . ALA A 1 103 ? 11.588 -11.209 -26.465 1.00 46.25 103 ALA A C 1
ATOM 780 O O . ALA A 1 103 ? 12.198 -11.507 -27.483 1.00 46.25 103 ALA A O 1
ATOM 781 N N . VAL A 1 104 ? 11.143 -12.107 -25.588 1.00 40.66 104 VAL A N 1
ATOM 782 C CA . VAL A 1 104 ? 10.704 -13.465 -25.939 1.00 40.66 104 VAL A CA 1
ATOM 783 C C . VAL A 1 104 ? 9.701 -13.907 -24.879 1.00 40.66 104 VAL A C 1
ATOM 785 O O . VAL A 1 104 ? 10.032 -14.312 -23.772 1.00 40.66 104 VAL A O 1
ATOM 788 N N . THR A 1 105 ? 8.429 -13.723 -25.213 1.00 44.84 105 THR A N 1
ATOM 789 C CA . THR A 1 105 ? 7.273 -14.174 -24.447 1.00 44.84 105 THR A CA 1
ATOM 790 C C . THR A 1 105 ? 7.103 -15.679 -24.666 1.00 44.84 105 THR A C 1
ATOM 792 O O . THR A 1 105 ? 6.285 -16.113 -25.470 1.00 44.84 105 THR A O 1
ATOM 795 N N . SER A 1 106 ? 7.891 -16.487 -23.971 1.00 42.28 106 SER A N 1
ATOM 796 C CA . SER A 1 106 ? 7.659 -17.922 -23.805 1.00 42.28 106 SER A CA 1
ATOM 797 C C . SER A 1 106 ? 8.220 -18.334 -22.445 1.00 42.28 106 SER A C 1
ATOM 799 O O . SER A 1 106 ? 9.198 -17.758 -21.996 1.00 42.28 106 SER A O 1
ATOM 801 N N . ASP A 1 107 ? 7.567 -19.290 -21.783 1.00 42.59 107 ASP A N 1
ATOM 802 C CA . ASP A 1 107 ? 8.032 -19.979 -20.561 1.00 42.59 107 ASP A CA 1
ATOM 803 C C . ASP A 1 107 ? 7.495 -19.542 -19.184 1.00 42.59 107 ASP A C 1
ATOM 805 O O . ASP A 1 107 ? 7.998 -19.996 -18.163 1.00 42.59 107 ASP A O 1
ATOM 809 N N . ILE A 1 108 ? 6.362 -18.827 -19.106 1.00 46.44 108 ILE A N 1
ATOM 810 C CA . ILE A 1 108 ? 5.571 -18.765 -17.844 1.00 46.44 108 ILE A CA 1
ATOM 811 C C . ILE A 1 108 ? 4.460 -19.842 -17.790 1.00 46.44 108 ILE A C 1
ATOM 813 O O . ILE A 1 108 ? 3.806 -20.036 -16.770 1.00 46.44 108 ILE A O 1
ATOM 817 N N . LYS A 1 109 ? 4.287 -20.658 -18.842 1.00 42.59 109 LYS A N 1
ATOM 818 C CA . LYS A 1 109 ? 3.386 -21.833 -18.795 1.00 42.59 109 LYS A CA 1
ATOM 819 C C . LYS A 1 109 ? 4.002 -23.088 -18.161 1.00 42.59 109 LYS A C 1
ATOM 821 O O . LYS A 1 109 ? 3.265 -24.028 -17.894 1.00 42.59 109 LYS A O 1
ATOM 826 N N . ALA A 1 110 ? 5.306 -23.111 -17.882 1.00 44.53 110 ALA A N 1
ATOM 827 C CA . ALA A 1 110 ? 5.982 -24.316 -17.389 1.00 44.53 110 ALA A CA 1
ATOM 828 C C . ALA A 1 110 ? 5.978 -24.468 -15.854 1.00 44.53 110 ALA A C 1
ATOM 830 O O . ALA A 1 110 ? 6.200 -25.566 -15.353 1.00 44.53 110 ALA A O 1
ATOM 831 N N . MET A 1 111 ? 5.687 -23.407 -15.091 1.00 39.59 111 MET A N 1
ATOM 832 C CA . MET A 1 111 ? 5.727 -23.455 -13.617 1.00 39.59 111 MET A CA 1
ATOM 833 C C . MET A 1 111 ? 4.352 -23.598 -12.943 1.00 39.59 111 MET A C 1
ATOM 835 O O . MET A 1 111 ? 4.285 -23.874 -11.751 1.00 39.59 111 MET A O 1
ATOM 839 N N . VAL A 1 112 ? 3.250 -23.507 -13.700 1.00 44.06 112 VAL A N 1
ATOM 840 C CA . VAL A 1 112 ? 1.868 -23.746 -13.215 1.00 44.06 112 VAL A CA 1
ATOM 841 C C . VAL A 1 112 ? 1.363 -25.137 -13.643 1.00 44.06 112 VAL A C 1
ATOM 843 O O . VAL A 1 112 ? 0.189 -25.353 -13.916 1.00 44.06 112 VAL A O 1
ATOM 846 N N . SER A 1 113 ? 2.256 -26.122 -13.753 1.00 37.50 113 SER A N 1
ATOM 847 C CA . SER A 1 113 ? 1.875 -27.544 -13.872 1.00 37.50 113 SER A CA 1
ATOM 848 C C . SER A 1 113 ? 2.524 -28.437 -12.819 1.00 37.50 113 SER A C 1
ATOM 850 O O . SER A 1 113 ? 2.181 -29.604 -12.725 1.00 37.50 113 SER A O 1
ATOM 852 N N . THR A 1 114 ? 3.402 -27.905 -11.967 1.00 41.78 11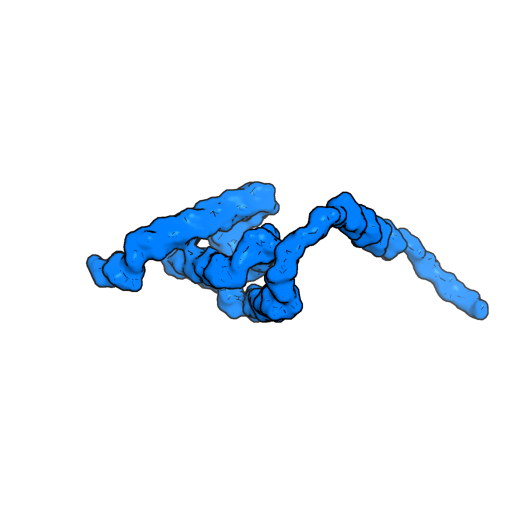4 THR A N 1
ATOM 853 C CA . THR A 1 114 ? 4.120 -28.702 -10.958 1.00 41.78 114 THR A CA 1
ATOM 854 C C . THR A 1 114 ? 3.500 -28.647 -9.560 1.00 41.78 114 THR A C 1
ATOM 856 O O . THR A 1 114 ? 4.011 -29.281 -8.643 1.00 41.78 114 THR A O 1
ATOM 859 N N . LEU A 1 115 ? 2.384 -27.930 -9.379 1.00 42.16 115 LEU A N 1
ATOM 860 C CA . LEU A 1 115 ? 1.735 -27.732 -8.074 1.00 42.16 115 LEU A CA 1
ATOM 861 C C . LEU A 1 115 ? 0.383 -28.451 -7.913 1.00 42.16 115 LEU A C 1
ATOM 863 O O . LEU A 1 115 ? -0.301 -28.211 -6.922 1.00 42.16 115 LEU A O 1
ATOM 867 N N . MET A 1 116 ? 0.007 -29.353 -8.832 1.00 42.12 116 MET A N 1
ATOM 868 C CA . MET A 1 116 ? -1.273 -30.085 -8.767 1.00 42.12 116 MET A CA 1
ATOM 869 C C . MET A 1 116 ? -1.180 -31.621 -8.704 1.00 42.12 116 MET A C 1
ATOM 871 O O . MET A 1 116 ? -2.194 -32.279 -8.894 1.00 42.12 116 MET A O 1
ATOM 875 N N . ASP A 1 117 ? -0.023 -32.199 -8.361 1.00 43.59 117 ASP A N 1
ATOM 876 C CA . ASP A 1 117 ? 0.150 -33.669 -8.294 1.00 43.59 117 ASP A CA 1
ATOM 877 C C . ASP A 1 117 ? 0.499 -34.227 -6.899 1.00 43.59 117 ASP A C 1
ATOM 879 O O . ASP A 1 117 ? 0.892 -35.382 -6.762 1.00 43.59 117 ASP A O 1
ATOM 883 N N . ASN A 1 118 ? 0.341 -33.452 -5.816 1.00 44.09 118 ASN A N 1
ATOM 884 C CA . ASN A 1 118 ? 0.742 -33.913 -4.475 1.00 44.09 118 ASN A CA 1
ATOM 885 C C . ASN A 1 118 ? -0.369 -34.592 -3.644 1.00 44.09 118 ASN A C 1
ATOM 887 O O . ASN A 1 118 ? -0.399 -34.447 -2.422 1.00 44.09 118 ASN A O 1
ATOM 891 N N . LEU A 1 119 ? -1.282 -35.344 -4.271 1.00 46.34 119 LEU A N 1
ATOM 892 C CA . LEU A 1 119 ? -2.273 -36.164 -3.554 1.00 46.34 119 LEU A CA 1
ATOM 893 C C . LEU A 1 119 ? -2.524 -37.519 -4.234 1.00 46.34 119 LEU A C 1
ATOM 895 O O . LEU A 1 119 ? -3.588 -37.764 -4.787 1.00 46.34 119 LEU A O 1
ATOM 899 N N . LEU A 1 120 ? -1.552 -38.423 -4.128 1.00 40.47 120 LEU A N 1
ATOM 900 C CA . LEU A 1 120 ? -1.723 -39.885 -4.125 1.00 40.47 120 LEU A CA 1
ATOM 901 C C . LEU A 1 120 ? -0.389 -40.444 -3.605 1.00 40.47 120 LEU A C 1
ATOM 903 O O . LEU A 1 120 ? 0.603 -40.498 -4.311 1.00 40.47 120 LEU A O 1
ATOM 907 N N . GLY A 1 121 ? -0.228 -40.678 -2.309 1.00 37.28 121 GLY A N 1
ATOM 908 C CA . GLY A 1 121 ? -0.888 -41.783 -1.633 1.00 37.28 121 GLY A CA 1
ATOM 909 C C . GLY A 1 121 ? 0.176 -42.810 -1.238 1.00 37.28 121 GLY A C 1
ATOM 910 O O . GLY A 1 121 ? 0.437 -43.750 -1.968 1.00 37.28 121 GLY A O 1
ATOM 911 N N . ILE A 1 122 ? 0.825 -42.558 -0.098 1.00 44.06 122 ILE A N 1
ATOM 912 C CA . ILE A 1 122 ? 1.342 -43.520 0.891 1.00 44.06 122 ILE A CA 1
ATOM 913 C C . ILE A 1 122 ? 1.352 -45.006 0.448 1.00 44.06 122 ILE A C 1
ATOM 915 O O . ILE A 1 122 ? 0.278 -45.592 0.313 1.00 44.06 122 ILE A O 1
ATOM 919 N N . ARG A 1 123 ? 2.530 -45.660 0.423 1.00 39.28 123 ARG A N 1
ATOM 920 C CA . ARG A 1 123 ? 2.908 -46.746 1.370 1.00 39.28 123 ARG A CA 1
ATOM 921 C C . ARG A 1 123 ? 4.183 -47.514 0.974 1.00 39.28 123 ARG A C 1
ATOM 923 O O . ARG A 1 123 ? 4.223 -48.189 -0.041 1.00 39.28 123 ARG A O 1
ATOM 930 N N . ASP A 1 124 ? 5.171 -47.406 1.863 1.00 41.00 124 ASP A N 1
ATOM 931 C CA . ASP A 1 124 ? 5.919 -48.477 2.551 1.00 41.00 124 ASP A CA 1
ATOM 932 C C . ASP A 1 124 ? 6.281 -49.786 1.804 1.00 41.00 124 ASP A C 1
ATOM 934 O O . ASP A 1 124 ? 5.406 -50.590 1.487 1.00 41.00 124 ASP A O 1
ATOM 938 N N . ARG A 1 125 ? 7.600 -50.062 1.796 1.00 39.06 125 ARG A N 1
ATOM 939 C CA . ARG A 1 125 ? 8.277 -51.262 2.355 1.00 39.06 125 ARG A CA 1
ATOM 940 C C . ARG A 1 125 ? 9.080 -52.150 1.379 1.00 39.06 125 ARG A C 1
ATOM 942 O O . ARG A 1 125 ? 8.558 -52.586 0.361 1.00 39.06 125 ARG A O 1
ATOM 949 N N . ALA A 1 126 ? 10.263 -52.528 1.895 1.00 38.97 126 ALA A N 1
ATOM 950 C CA . ALA A 1 126 ? 11.200 -53.613 1.542 1.00 38.97 126 ALA A CA 1
ATOM 951 C C . ALA A 1 126 ? 12.271 -53.316 0.482 1.00 38.97 126 ALA A C 1
ATOM 953 O O . ALA A 1 126 ? 11.924 -53.062 -0.688 1.00 38.97 126 ALA A O 1
#

Radius of gyration: 19.81 Å; chains: 1; bounding box: 33×79×40 Å